Protein AF-A0A918NFR5-F1 (afdb_monomer)

Structure (mmCIF, N/CA/C/O backbone):
data_AF-A0A918NFR5-F1
#
_entry.id   AF-A0A918NFR5-F1
#
loop_
_atom_site.group_PDB
_atom_site.id
_atom_site.type_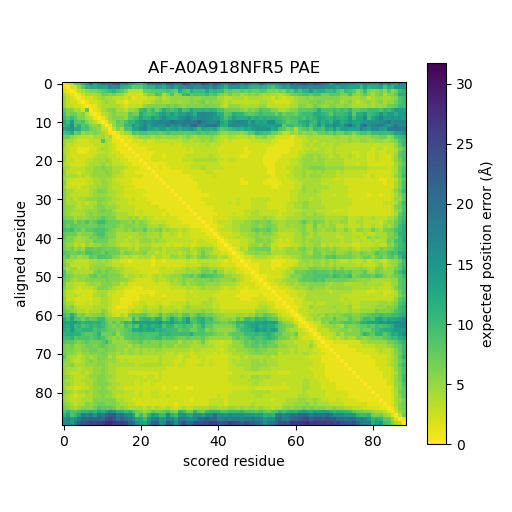symbol
_atom_site.label_atom_id
_atom_site.label_alt_id
_atom_site.label_comp_id
_atom_site.label_asym_id
_atom_site.label_entity_id
_atom_site.label_seq_id
_atom_site.pdbx_PDB_ins_code
_atom_site.Cartn_x
_atom_site.Cartn_y
_atom_site.Cartn_z
_atom_site.occupancy
_atom_site.B_iso_or_equiv
_atom_site.auth_seq_id
_atom_site.auth_comp_id
_atom_site.auth_asym_id
_atom_site.auth_atom_id
_atom_site.pdbx_PDB_model_num
ATOM 1 N N . MET A 1 1 ? -8.186 -4.261 -8.042 1.00 55.19 1 MET A N 1
ATOM 2 C CA . MET A 1 1 ? -8.667 -2.867 -7.913 1.00 55.19 1 MET A CA 1
ATOM 3 C C . MET A 1 1 ? -8.189 -2.067 -9.116 1.00 55.19 1 MET A C 1
ATOM 5 O O . MET A 1 1 ? -7.024 -2.217 -9.459 1.00 55.19 1 MET A O 1
ATOM 9 N N . PRO A 1 2 ? -9.031 -1.247 -9.767 1.00 68.62 2 PRO A N 1
ATOM 10 C CA . PRO A 1 2 ? -8.672 -0.558 -11.014 1.00 68.62 2 PRO A CA 1
ATOM 11 C C . PRO A 1 2 ? -7.659 0.585 -10.829 1.00 68.62 2 PRO A C 1
ATOM 13 O O . PRO A 1 2 ? -7.143 1.103 -11.817 1.00 68.62 2 PRO A O 1
ATOM 16 N N . TRP A 1 3 ? -7.372 0.981 -9.586 1.00 76.12 3 TRP A N 1
ATOM 17 C CA . TRP A 1 3 ? -6.506 2.111 -9.241 1.00 76.12 3 TRP A CA 1
ATOM 18 C C . TRP A 1 3 ? -5.073 1.722 -8.852 1.00 76.12 3 TRP A C 1
ATOM 20 O O . TRP A 1 3 ? -4.182 2.558 -8.947 1.00 76.12 3 TRP A O 1
ATOM 30 N N . ALA A 1 4 ? -4.828 0.473 -8.448 1.00 84.19 4 ALA A N 1
ATOM 31 C CA . ALA A 1 4 ? -3.477 0.000 -8.159 1.00 84.19 4 ALA A CA 1
ATOM 32 C C . ALA A 1 4 ? -2.732 -0.299 -9.468 1.00 84.19 4 ALA A C 1
ATOM 34 O O . ALA A 1 4 ? -3.334 -0.767 -10.445 1.00 84.19 4 ALA A O 1
ATOM 35 N N . ARG A 1 5 ? -1.428 -0.025 -9.503 1.00 86.50 5 ARG A N 1
ATOM 36 C CA . ARG A 1 5 ? -0.549 -0.393 -10.621 1.00 86.50 5 ARG A CA 1
ATOM 37 C C . ARG A 1 5 ? 0.648 -1.174 -10.101 1.00 86.50 5 ARG A C 1
ATOM 39 O O . ARG A 1 5 ? 1.169 -0.871 -9.032 1.00 86.50 5 ARG A O 1
ATOM 46 N N . VAL A 1 6 ? 1.067 -2.168 -10.874 1.00 87.19 6 VAL A N 1
ATOM 47 C CA . VAL A 1 6 ? 2.295 -2.927 -10.636 1.00 87.19 6 VAL A CA 1
ATOM 48 C C . VAL A 1 6 ? 3.257 -2.605 -11.771 1.00 87.19 6 VAL A C 1
ATOM 50 O O . VAL A 1 6 ? 2.839 -2.550 -12.928 1.00 87.19 6 VAL A O 1
ATOM 53 N N . HIS A 1 7 ? 4.516 -2.330 -11.440 1.00 82.62 7 HIS A N 1
ATOM 54 C CA . HIS A 1 7 ? 5.550 -2.031 -12.421 1.00 82.62 7 HIS A CA 1
ATOM 55 C C . HIS A 1 7 ? 6.803 -2.890 -12.180 1.00 82.62 7 HIS A C 1
ATOM 57 O O . HIS A 1 7 ? 7.368 -2.818 -11.087 1.00 82.62 7 HIS A O 1
ATOM 63 N N . PRO A 1 8 ? 7.272 -3.661 -13.179 1.00 81.88 8 PRO A N 1
ATOM 64 C CA . PRO A 1 8 ? 6.627 -3.916 -14.477 1.00 81.88 8 PRO A CA 1
ATOM 65 C C . PRO A 1 8 ? 5.314 -4.713 -14.331 1.00 81.88 8 PRO A C 1
ATOM 67 O O . PRO A 1 8 ? 5.119 -5.392 -13.330 1.00 81.88 8 PRO A O 1
ATOM 70 N N . GLU A 1 9 ? 4.411 -4.619 -15.317 1.00 69.50 9 GLU A N 1
ATOM 71 C CA . GLU A 1 9 ? 3.092 -5.291 -15.280 1.00 69.50 9 GLU A CA 1
ATOM 72 C C . GLU A 1 9 ? 3.218 -6.819 -15.185 1.00 69.50 9 GLU A C 1
ATOM 74 O O . GLU A 1 9 ? 2.437 -7.467 -14.490 1.00 69.50 9 GLU A O 1
ATOM 79 N N . GLU A 1 10 ? 4.256 -7.373 -15.811 1.00 71.88 10 GLU A N 1
ATOM 80 C CA . GLU A 1 10 ? 4.694 -8.750 -15.622 1.00 71.88 10 GLU A CA 1
ATOM 81 C C . GLU A 1 10 ? 6.049 -8.743 -14.890 1.00 71.88 10 GLU A C 1
ATOM 83 O O . GLU A 1 10 ? 7.066 -8.338 -15.470 1.00 71.88 10 GLU A O 1
ATOM 88 N N . PRO A 1 11 ? 6.091 -9.121 -13.597 1.00 69.06 11 PRO A N 1
ATOM 89 C CA . PRO A 1 11 ? 7.338 -9.237 -12.855 1.00 69.06 11 PRO A CA 1
ATOM 90 C C . PRO A 1 11 ? 8.200 -10.356 -13.448 1.00 69.06 11 PRO A C 1
ATOM 92 O O . PRO A 1 11 ? 7.950 -11.539 -13.240 1.00 69.06 11 PRO A O 1
ATOM 95 N N . HIS A 1 12 ? 9.248 -9.985 -14.180 1.00 65.38 12 HIS A N 1
ATOM 96 C CA . HIS A 1 12 ? 10.236 -10.938 -14.704 1.00 65.38 12 HIS A CA 1
ATOM 97 C C . HIS A 1 12 ? 11.271 -11.367 -13.645 1.00 65.38 12 HIS A C 1
ATOM 99 O O . HIS A 1 12 ? 12.147 -12.188 -13.915 1.00 65.38 12 HIS A O 1
ATOM 105 N N . THR A 1 13 ? 11.195 -10.794 -12.442 1.00 78.25 13 THR A N 1
ATOM 106 C CA . THR A 1 13 ? 12.070 -11.071 -11.298 1.00 78.25 13 THR A CA 1
ATOM 107 C C . THR A 1 13 ? 11.236 -11.214 -10.020 1.00 78.25 13 THR A C 1
ATOM 109 O O . THR A 1 13 ? 10.014 -11.084 -10.032 1.00 78.25 13 THR A O 1
ATOM 112 N N . HIS A 1 14 ? 11.902 -11.457 -8.889 1.00 79.44 14 HIS A N 1
ATOM 113 C CA . HIS A 1 14 ? 11.280 -11.465 -7.564 1.00 79.44 14 HIS A CA 1
ATOM 114 C C . HIS A 1 14 ? 11.073 -10.049 -6.987 1.00 79.44 14 HIS A C 1
ATOM 116 O O . HIS A 1 14 ? 10.771 -9.919 -5.804 1.00 79.44 14 HIS A O 1
ATOM 122 N N . GLN A 1 15 ? 11.265 -8.995 -7.787 1.00 84.75 15 GLN A N 1
ATOM 123 C CA . GLN A 1 15 ? 11.134 -7.599 -7.374 1.00 84.75 15 GLN A CA 1
ATOM 124 C C . GLN A 1 15 ? 10.182 -6.859 -8.312 1.00 84.75 15 GLN A C 1
ATOM 126 O O . GLN A 1 15 ? 10.299 -6.954 -9.534 1.00 84.75 15 GLN A O 1
ATOM 131 N N . PHE A 1 16 ? 9.239 -6.116 -7.746 1.00 88.00 16 PHE A N 1
ATOM 132 C CA . PHE A 1 16 ? 8.320 -5.264 -8.497 1.00 88.00 16 PHE A CA 1
ATOM 133 C C . PHE A 1 16 ? 7.877 -4.079 -7.646 1.00 88.00 16 PHE A C 1
ATOM 135 O O . PHE A 1 16 ? 7.894 -4.132 -6.421 1.00 88.00 16 PHE A O 1
ATOM 142 N N . GLN A 1 17 ? 7.438 -3.007 -8.291 1.00 90.62 17 GLN A N 1
ATOM 143 C CA . GLN A 1 17 ? 6.899 -1.837 -7.612 1.00 90.62 17 GLN A CA 1
ATOM 144 C C . GLN A 1 17 ? 5.380 -1.894 -7.574 1.00 90.62 17 GLN A C 1
ATOM 146 O O . GLN A 1 17 ? 4.735 -2.211 -8.574 1.00 90.62 17 GLN A O 1
ATOM 151 N N . VAL A 1 18 ? 4.807 -1.519 -6.436 1.00 91.44 18 VAL A N 1
ATOM 152 C CA . VAL A 1 18 ? 3.373 -1.291 -6.272 1.00 91.44 18 VAL A CA 1
ATOM 153 C C . VAL A 1 18 ? 3.146 0.202 -6.144 1.00 91.44 18 VAL A C 1
ATOM 155 O O . VAL A 1 18 ? 3.739 0.850 -5.290 1.00 91.44 18 VAL A O 1
ATOM 158 N N . TRP A 1 19 ? 2.270 0.733 -6.986 1.00 93.19 19 TRP A N 1
ATOM 159 C CA . TRP A 1 19 ? 1.914 2.142 -7.042 1.00 93.19 19 TRP A CA 1
ATOM 160 C C . TRP A 1 19 ? 0.465 2.305 -6.605 1.00 93.19 19 TRP A C 1
ATOM 162 O O . TRP A 1 19 ? -0.437 1.671 -7.171 1.00 93.19 19 TRP A O 1
ATOM 172 N N . LEU A 1 20 ? 0.243 3.168 -5.614 1.00 92.50 20 LEU A N 1
ATOM 173 C CA . LEU A 1 20 ? -1.079 3.469 -5.085 1.00 92.50 20 LEU A CA 1
ATOM 174 C C . LEU A 1 20 ? -1.308 4.982 -5.057 1.00 92.50 20 LEU A C 1
ATOM 176 O O . LEU A 1 20 ? -0.408 5.741 -4.692 1.00 92.50 20 LEU A O 1
ATOM 180 N N . PRO A 1 21 ? -2.514 5.442 -5.419 1.00 93.00 21 PRO A N 1
ATOM 181 C CA . PRO A 1 21 ? -2.835 6.854 -5.445 1.00 93.00 21 PRO A CA 1
ATOM 182 C C . PRO A 1 21 ? -3.222 7.302 -4.027 1.00 93.00 21 PRO A C 1
ATOM 184 O O . PRO A 1 21 ? -4.387 7.530 -3.723 1.00 93.00 21 PRO A O 1
ATOM 187 N N . TYR A 1 22 ? -2.247 7.347 -3.131 1.00 91.25 22 TYR A N 1
ATOM 188 C CA . TYR A 1 22 ? -2.366 7.886 -1.782 1.00 91.25 22 TYR A CA 1
ATOM 189 C C . TYR A 1 22 ? -1.030 8.522 -1.403 1.00 91.25 22 TYR A C 1
ATOM 191 O O . TYR A 1 22 ? -0.002 8.240 -2.026 1.00 91.25 22 TYR A O 1
ATOM 199 N N . ASP A 1 23 ? -1.042 9.362 -0.376 1.00 93.06 23 ASP A N 1
ATOM 200 C CA . ASP A 1 23 ? 0.189 9.916 0.173 1.00 93.06 23 ASP A CA 1
ATOM 201 C C . ASP A 1 23 ? 1.021 8.824 0.858 1.00 93.06 23 ASP A C 1
ATOM 203 O O . ASP A 1 23 ? 0.492 7.907 1.489 1.00 93.06 23 ASP A O 1
ATOM 207 N N . ALA A 1 24 ? 2.346 8.925 0.736 1.00 93.06 24 ALA A N 1
ATOM 208 C CA . ALA A 1 24 ? 3.272 7.919 1.255 1.00 93.06 24 ALA A CA 1
ATOM 209 C C . ALA A 1 24 ? 3.167 7.737 2.781 1.00 93.06 24 ALA A C 1
ATOM 211 O O . ALA A 1 24 ? 3.291 6.618 3.279 1.00 93.06 24 ALA A O 1
ATOM 212 N N . GLU A 1 25 ? 2.909 8.822 3.515 1.00 92.25 25 GLU A N 1
ATOM 213 C CA . GLU A 1 25 ? 2.719 8.800 4.971 1.00 92.25 25 GLU A CA 1
ATOM 214 C C . GLU A 1 25 ? 1.467 8.000 5.348 1.00 92.25 25 GLU A C 1
ATOM 216 O O . GLU A 1 25 ? 1.567 7.025 6.086 1.00 92.25 25 GLU A O 1
ATOM 221 N N . LEU A 1 26 ? 0.327 8.292 4.711 1.00 94.00 26 LEU A N 1
ATOM 222 C CA . LEU A 1 26 ? -0.919 7.545 4.909 1.00 94.00 26 LEU A CA 1
ATOM 22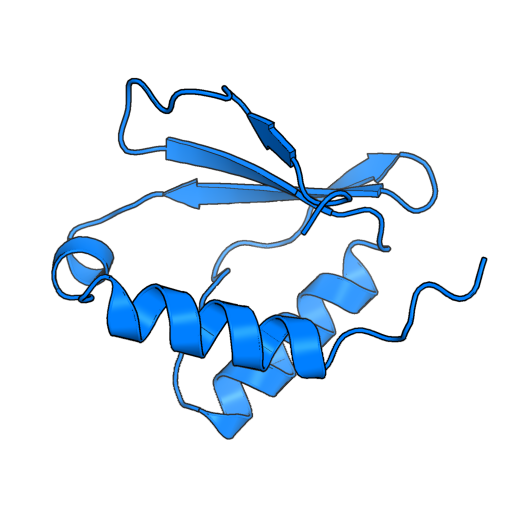3 C C . LEU A 1 26 ? -0.742 6.041 4.650 1.00 94.00 26 LEU A C 1
ATOM 225 O O . LEU A 1 26 ? -1.244 5.212 5.410 1.00 94.00 26 LEU A O 1
ATOM 229 N N . LEU A 1 27 ? -0.035 5.669 3.580 1.00 93.12 27 LEU A N 1
ATOM 230 C CA . LEU A 1 27 ? 0.216 4.262 3.255 1.00 93.12 27 LEU A CA 1
ATOM 231 C C . LEU A 1 27 ? 1.154 3.580 4.260 1.00 93.12 27 LEU A C 1
ATOM 233 O O . LEU A 1 27 ? 0.982 2.394 4.548 1.00 93.12 27 LEU A O 1
ATOM 237 N N . THR A 1 28 ? 2.121 4.321 4.804 1.00 92.81 28 THR A N 1
ATOM 238 C CA . THR A 1 28 ? 3.041 3.832 5.842 1.00 92.81 28 THR A CA 1
ATOM 239 C C . THR A 1 28 ? 2.300 3.596 7.158 1.00 92.81 28 THR A C 1
ATOM 241 O O . THR A 1 28 ? 2.426 2.522 7.753 1.00 92.81 28 THR A O 1
ATOM 244 N N . ASP A 1 29 ? 1.453 4.540 7.565 1.00 92.69 29 ASP A N 1
ATOM 245 C CA . ASP A 1 29 ? 0.618 4.417 8.763 1.00 92.69 29 ASP A CA 1
ATOM 246 C C . ASP A 1 29 ? -0.376 3.262 8.627 1.00 92.69 29 ASP A C 1
ATOM 248 O O . ASP A 1 29 ? -0.501 2.427 9.522 1.00 92.69 29 ASP A O 1
ATOM 252 N N . THR A 1 30 ? -1.019 3.140 7.462 1.00 93.25 30 THR A N 1
ATOM 253 C CA . THR A 1 30 ? -1.946 2.037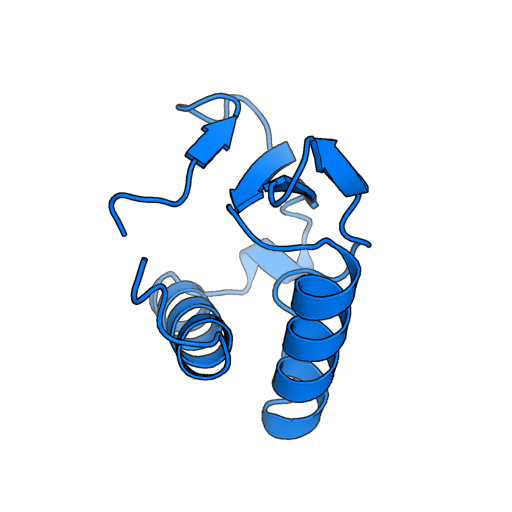 7.165 1.00 93.25 30 THR A CA 1
ATOM 254 C C . THR A 1 30 ? -1.246 0.679 7.234 1.00 93.25 30 THR A C 1
ATOM 256 O O . THR A 1 30 ? -1.783 -0.276 7.797 1.00 93.25 30 THR A O 1
ATOM 259 N N . GLY A 1 31 ? -0.028 0.582 6.690 1.00 89.50 31 GLY A N 1
ATOM 260 C CA . GLY A 1 31 ? 0.783 -0.635 6.754 1.00 89.50 31 GLY A CA 1
ATOM 261 C C . GLY A 1 31 ? 1.155 -1.012 8.186 1.00 89.50 31 GLY A C 1
ATOM 262 O O . GLY A 1 31 ? 1.087 -2.187 8.547 1.00 89.50 31 GLY A O 1
ATOM 263 N N . THR A 1 32 ? 1.477 -0.012 9.008 1.00 92.00 32 THR A N 1
ATOM 264 C CA . THR A 1 32 ? 1.793 -0.191 10.430 1.00 92.00 32 THR A CA 1
ATOM 265 C C . THR A 1 32 ? 0.574 -0.691 11.201 1.00 92.00 32 THR A C 1
ATOM 267 O O . THR A 1 32 ? 0.649 -1.742 11.833 1.00 92.00 32 THR A O 1
ATOM 270 N N . LEU A 1 33 ? -0.578 -0.030 11.056 1.00 91.75 33 LEU A N 1
ATOM 271 C CA . LEU A 1 33 ? -1.836 -0.444 11.690 1.00 91.75 33 LEU A CA 1
ATOM 272 C C . LEU A 1 33 ? -2.251 -1.865 11.283 1.00 91.75 33 LEU A C 1
ATOM 274 O O . LEU A 1 33 ? -2.668 -2.666 12.122 1.00 91.75 33 LEU A O 1
ATOM 278 N N . HIS A 1 34 ? -2.110 -2.207 9.999 1.00 91.25 34 HIS A N 1
ATOM 279 C CA . HIS A 1 34 ? -2.387 -3.556 9.511 1.00 91.25 34 HIS A CA 1
ATOM 280 C C . HIS A 1 34 ? -1.466 -4.595 10.161 1.00 91.25 34 HIS A C 1
ATOM 282 O O . HIS A 1 34 ? -1.933 -5.648 10.606 1.00 91.25 34 HIS A O 1
ATOM 288 N N . ALA A 1 35 ? -0.164 -4.306 10.232 1.00 90.19 35 ALA A N 1
ATOM 289 C CA . ALA A 1 35 ? 0.821 -5.200 10.828 1.00 90.19 35 ALA A CA 1
ATOM 290 C C . ALA A 1 35 ? 0.599 -5.382 12.335 1.00 90.19 35 ALA A C 1
ATOM 292 O O . ALA A 1 35 ? 0.701 -6.504 12.825 1.00 90.19 35 ALA A O 1
ATOM 293 N N . GLU A 1 36 ? 0.230 -4.327 13.061 1.00 91.56 36 GLU A N 1
ATOM 294 C CA . GLU A 1 36 ? -0.109 -4.401 14.487 1.00 91.56 36 GLU A CA 1
ATOM 295 C C . GLU A 1 36 ? -1.362 -5.249 14.739 1.00 91.56 36 GLU A C 1
ATOM 297 O O . GLU A 1 36 ? -1.382 -6.071 15.655 1.00 91.56 36 GLU A O 1
ATOM 302 N N . GLY A 1 37 ? -2.398 -5.094 13.908 1.00 87.75 37 GLY A N 1
ATOM 303 C CA . GLY A 1 37 ? -3.658 -5.824 14.066 1.00 87.75 37 GLY A CA 1
ATOM 304 C C . GLY A 1 37 ? -3.593 -7.303 13.671 1.00 87.75 37 GLY A C 1
ATOM 305 O O . GLY A 1 37 ? -4.366 -8.109 14.186 1.00 87.75 37 GLY A O 1
ATOM 306 N N . THR A 1 38 ? -2.690 -7.674 12.759 1.00 87.06 38 THR A N 1
ATOM 307 C CA . THR A 1 38 ? -2.661 -9.017 12.143 1.00 87.06 38 THR A CA 1
ATOM 308 C C . THR A 1 38 ? -1.354 -9.779 12.359 1.00 87.06 38 THR A C 1
ATOM 310 O O . THR A 1 38 ? -1.266 -10.957 12.014 1.00 87.06 38 THR A O 1
ATOM 313 N N . GLY A 1 39 ? -0.312 -9.117 12.865 1.00 86.69 39 GLY A N 1
ATOM 314 C CA . GLY A 1 39 ? 1.057 -9.638 12.884 1.00 86.69 39 GLY A CA 1
ATOM 315 C C . GLY A 1 39 ? 1.694 -9.764 11.493 1.00 86.69 39 GLY A C 1
ATOM 316 O O . GLY A 1 39 ? 2.787 -10.313 11.375 1.00 86.69 39 GLY A O 1
ATOM 317 N N . THR A 1 40 ? 1.028 -9.284 10.436 1.00 85.00 40 THR A N 1
ATOM 318 C CA . THR A 1 40 ? 1.432 -9.482 9.039 1.00 85.00 40 THR A CA 1
ATOM 319 C C . THR A 1 40 ? 1.785 -8.155 8.371 1.00 85.00 40 THR A C 1
ATOM 321 O O . THR A 1 40 ? 0.925 -7.302 8.142 1.00 85.00 40 THR A O 1
ATOM 324 N N . SER A 1 41 ? 3.057 -7.995 7.995 1.00 85.44 41 SER A N 1
ATOM 325 C CA . SER A 1 41 ? 3.543 -6.822 7.260 1.00 85.44 41 SER A CA 1
ATOM 326 C C . SER A 1 41 ? 3.621 -7.112 5.760 1.00 85.44 41 SER A C 1
ATOM 328 O O . SER A 1 41 ? 4.539 -7.781 5.290 1.00 85.44 41 SER A O 1
ATOM 330 N N . LEU A 1 42 ? 2.623 -6.630 5.012 1.00 84.19 42 LEU A N 1
ATOM 331 C CA . LEU A 1 42 ? 2.520 -6.829 3.560 1.00 84.19 42 LEU A CA 1
ATOM 332 C C . LEU A 1 42 ? 3.521 -5.963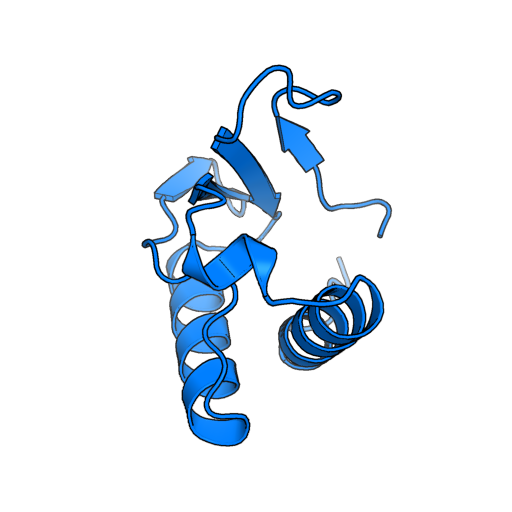 2.775 1.00 84.19 42 LEU A C 1
ATOM 334 O O . LEU A 1 42 ? 4.080 -6.412 1.778 1.00 84.19 42 LEU A O 1
ATOM 338 N N . PHE A 1 43 ? 3.755 -4.736 3.239 1.00 86.00 43 PHE A N 1
ATOM 339 C CA . PHE A 1 43 ? 4.701 -3.786 2.655 1.00 86.00 43 PHE A CA 1
ATOM 340 C C . PHE A 1 43 ? 5.719 -3.384 3.728 1.00 86.00 43 PHE A C 1
ATOM 342 O O . PHE A 1 43 ? 5.564 -2.344 4.362 1.00 86.00 43 PHE A O 1
ATOM 349 N N . PRO A 1 44 ? 6.742 -4.219 3.988 1.00 79.94 44 PRO A N 1
ATOM 350 C CA . PRO A 1 44 ? 7.715 -3.955 5.048 1.00 79.94 44 PRO A CA 1
ATOM 351 C C . PRO A 1 44 ? 8.688 -2.822 4.700 1.00 79.94 44 PRO A C 1
ATOM 353 O O . PRO A 1 44 ? 9.441 -2.376 5.562 1.00 79.94 44 PRO A O 1
ATOM 356 N N . GLN A 1 45 ? 8.736 -2.407 3.433 1.00 8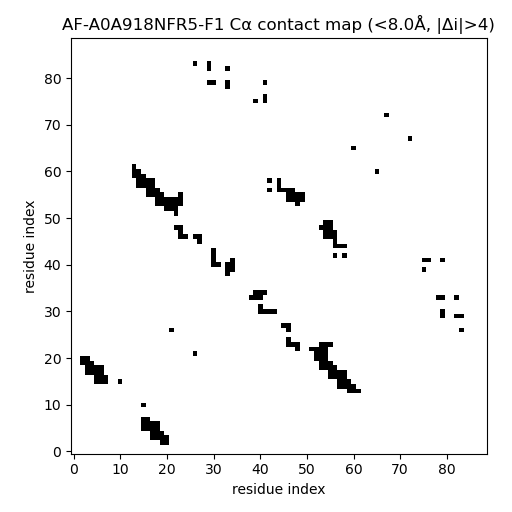2.69 45 GLN A N 1
ATOM 357 C CA . GLN A 1 45 ? 9.552 -1.289 2.970 1.00 82.69 45 GLN A CA 1
ATOM 358 C C . GLN A 1 45 ? 8.752 0.012 3.047 1.00 82.69 45 GLN A C 1
ATOM 360 O O . GLN A 1 45 ? 7.522 0.001 2.988 1.00 82.69 45 GLN A O 1
ATOM 365 N N . SER A 1 46 ? 9.448 1.143 3.157 1.00 85.94 46 SER A N 1
ATOM 366 C CA . SER A 1 46 ? 8.794 2.449 3.155 1.00 85.94 46 SER A CA 1
ATOM 367 C C . SER A 1 46 ? 8.103 2.737 1.819 1.00 85.94 46 SER A C 1
ATOM 369 O O . SER A 1 46 ? 8.491 2.240 0.756 1.00 85.94 46 SER A O 1
ATOM 371 N N . TRP A 1 47 ? 7.066 3.569 1.879 1.00 93.25 47 TRP A N 1
ATOM 372 C CA . TRP A 1 47 ? 6.468 4.171 0.695 1.00 93.25 47 TRP A CA 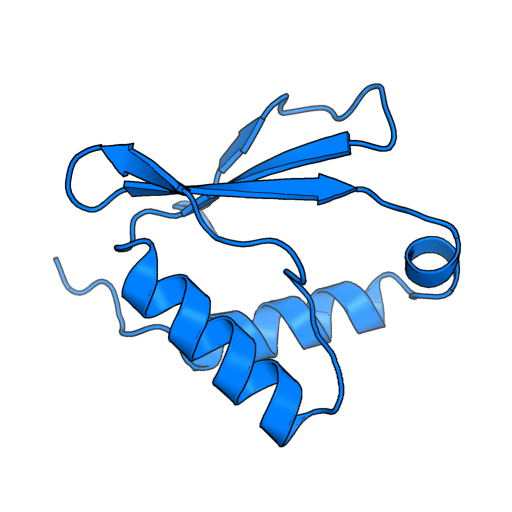1
ATOM 373 C C . TRP A 1 47 ? 7.248 5.430 0.312 1.00 93.25 47 TRP A C 1
ATOM 375 O O . TRP A 1 47 ? 7.573 6.261 1.159 1.00 93.25 47 TRP A O 1
ATOM 385 N N . ALA A 1 48 ? 7.542 5.581 -0.974 1.00 94.00 48 ALA A N 1
ATOM 386 C CA . ALA A 1 48 ? 8.167 6.760 -1.552 1.00 94.00 48 ALA A CA 1
ATOM 387 C C . ALA A 1 48 ? 7.133 7.584 -2.328 1.00 94.00 48 ALA A C 1
ATOM 389 O O . ALA A 1 48 ? 6.244 7.034 -2.980 1.00 94.00 48 ALA A O 1
ATOM 390 N N . ALA A 1 49 ? 7.259 8.911 -2.288 1.00 94.00 49 ALA A N 1
ATOM 391 C CA . ALA A 1 49 ? 6.415 9.795 -3.085 1.00 94.00 49 ALA A CA 1
ATOM 392 C C . ALA A 1 49 ? 6.743 9.644 -4.583 1.00 94.00 49 ALA A C 1
ATOM 394 O O . ALA A 1 49 ? 7.885 9.831 -5.001 1.00 94.00 49 ALA A O 1
ATOM 395 N N . GLY A 1 50 ? 5.728 9.324 -5.387 1.00 88.06 50 GLY A N 1
ATOM 396 C CA . GLY A 1 50 ? 5.794 9.241 -6.851 1.00 88.06 50 GLY A CA 1
ATOM 397 C C . GLY A 1 50 ? 5.203 10.464 -7.564 1.00 88.06 50 GLY A C 1
ATOM 398 O O . GLY A 1 50 ? 5.313 10.580 -8.782 1.00 88.06 50 GLY A O 1
ATOM 399 N N . GLY A 1 51 ? 4.565 11.368 -6.817 1.00 89.62 51 GLY A N 1
ATOM 400 C CA . GLY A 1 51 ? 3.914 12.587 -7.297 1.00 89.62 51 GLY A CA 1
ATOM 401 C C . GLY A 1 51 ? 2.811 13.038 -6.329 1.00 89.62 51 GLY A C 1
ATOM 402 O O . GLY A 1 51 ? 2.592 12.383 -5.311 1.00 89.62 51 GLY A O 1
ATOM 403 N N . PRO A 1 52 ? 2.100 14.145 -6.611 1.00 88.88 52 PRO A N 1
ATOM 404 C CA . PRO A 1 52 ? 0.990 14.594 -5.770 1.00 88.88 52 PRO A CA 1
ATOM 405 C C . PRO A 1 52 ? -0.093 13.511 -5.628 1.00 88.88 52 PRO A C 1
ATOM 407 O O . PRO A 1 52 ? -0.673 13.090 -6.630 1.00 88.88 52 PRO A O 1
ATOM 410 N N . GLY A 1 53 ? -0.354 13.055 -4.397 1.00 89.44 53 GLY A N 1
ATOM 411 C CA . GLY A 1 53 ? -1.343 12.010 -4.108 1.00 89.44 53 GLY A CA 1
ATOM 412 C C . GLY A 1 53 ? -1.013 10.639 -4.708 1.00 89.44 53 GLY A C 1
ATOM 413 O O . GLY A 1 53 ? -1.926 9.844 -4.939 1.00 89.44 53 GLY A O 1
ATOM 414 N N . LEU A 1 54 ? 0.260 10.379 -5.019 1.00 93.06 54 LEU A N 1
ATOM 415 C CA . LEU A 1 54 ? 0.740 9.125 -5.591 1.00 93.06 54 LEU A CA 1
ATOM 416 C C . LEU A 1 54 ? 2.016 8.688 -4.877 1.00 93.06 54 LEU A C 1
ATOM 418 O O . LEU A 1 54 ? 2.990 9.439 -4.796 1.00 93.06 54 LEU A O 1
ATOM 422 N N . ALA A 1 55 ? 2.043 7.438 -4.442 1.00 95.06 55 ALA A N 1
ATOM 423 C CA . ALA A 1 55 ? 3.201 6.835 -3.812 1.00 95.06 55 ALA A CA 1
ATOM 424 C C . ALA A 1 55 ? 3.432 5.422 -4.341 1.00 95.06 55 ALA A C 1
ATOM 426 O O . ALA A 1 55 ? 2.534 4.777 -4.893 1.00 95.06 55 ALA A O 1
ATOM 427 N N . PHE A 1 56 ? 4.658 4.946 -4.178 1.00 94.44 56 PHE A N 1
ATOM 428 C CA . PHE A 1 56 ? 5.043 3.601 -4.566 1.00 94.44 56 PHE A CA 1
ATOM 429 C C . PHE A 1 56 ? 5.940 2.954 -3.520 1.00 94.44 56 PHE A C 1
ATOM 431 O O . PHE A 1 56 ? 6.611 3.634 -2.749 1.00 94.44 56 PHE A O 1
ATOM 438 N N . THR A 1 57 ? 5.958 1.629 -3.503 1.00 94.12 57 THR A N 1
ATOM 439 C CA . THR A 1 57 ? 6.899 0.839 -2.709 1.00 94.12 57 THR A CA 1
ATOM 440 C C . THR A 1 57 ? 7.446 -0.297 -3.560 1.00 94.12 57 THR A C 1
ATOM 442 O O . THR A 1 57 ? 6.763 -0.791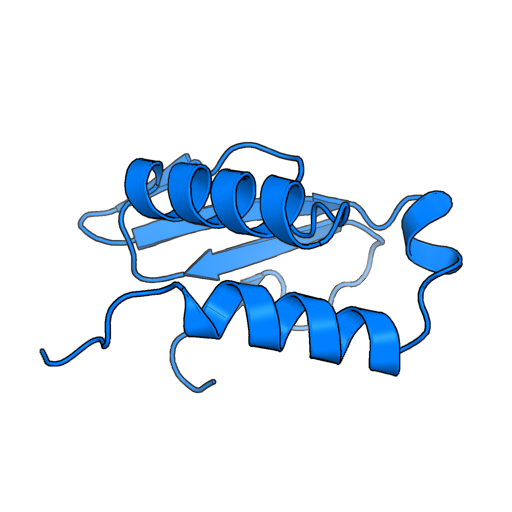 -4.463 1.00 94.12 57 THR A O 1
ATOM 445 N N . GLU A 1 58 ? 8.685 -0.696 -3.299 1.00 91.00 58 GLU A N 1
ATOM 446 C CA . GLU A 1 58 ? 9.290 -1.860 -3.933 1.00 91.00 58 GLU A CA 1
ATOM 447 C C . GLU A 1 58 ? 9.032 -3.102 -3.082 1.00 91.00 58 GLU A C 1
ATOM 449 O O . GLU A 1 58 ? 9.346 -3.162 -1.893 1.00 91.00 58 GLU A O 1
ATOM 454 N N . VAL A 1 59 ? 8.447 -4.110 -3.712 1.00 88.25 59 VAL A N 1
ATOM 455 C CA . VAL A 1 59 ? 8.156 -5.402 -3.113 1.00 88.25 59 VAL A CA 1
ATOM 456 C C . VAL A 1 59 ? 9.198 -6.389 -3.597 1.00 88.25 59 VAL A C 1
ATOM 458 O O . VAL A 1 59 ? 9.321 -6.645 -4.792 1.00 88.25 59 VAL A O 1
ATOM 461 N N . THR A 1 60 ? 9.923 -6.969 -2.646 1.00 84.19 60 THR A N 1
ATOM 462 C CA . THR A 1 60 ? 10.853 -8.072 -2.888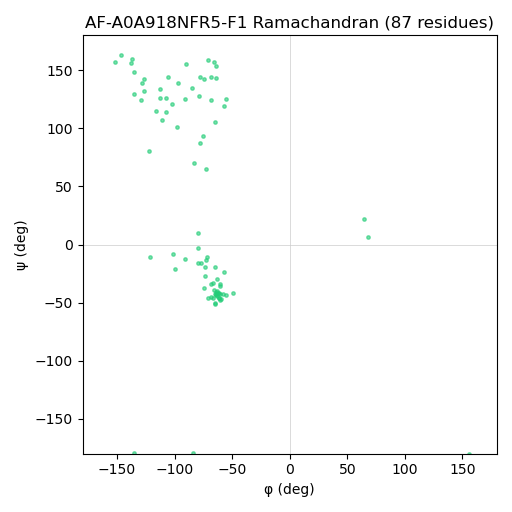 1.00 84.19 60 THR A CA 1
ATOM 463 C C . THR A 1 60 ? 10.257 -9.355 -2.321 1.00 84.19 60 THR A C 1
ATOM 465 O O . THR A 1 60 ? 10.112 -9.501 -1.107 1.00 84.19 60 THR A O 1
ATOM 468 N N . VAL A 1 61 ? 9.934 -10.310 -3.189 1.00 80.56 61 VAL A N 1
ATOM 469 C CA . VAL A 1 61 ? 9.505 -11.658 -2.802 1.00 80.56 61 VAL A CA 1
ATOM 470 C C . VAL A 1 61 ? 10.742 -12.463 -2.404 1.00 80.56 61 VAL A C 1
ATOM 472 O O . VAL A 1 61 ? 11.382 -13.120 -3.222 1.00 80.56 61 VAL A O 1
ATOM 475 N N . GLY A 1 62 ? 11.118 -12.353 -1.131 1.00 77.00 62 GLY A N 1
ATOM 476 C CA . GLY A 1 62 ? 12.166 -13.168 -0.515 1.00 77.00 62 GLY A CA 1
ATOM 477 C C . GLY A 1 62 ? 11.648 -14.523 -0.025 1.00 77.00 62 GLY A C 1
ATOM 478 O O . GLY A 1 62 ? 10.459 -14.818 -0.123 1.00 77.00 62 GLY A O 1
ATOM 479 N N . ALA A 1 63 ? 12.533 -15.329 0.572 1.00 73.56 63 ALA A N 1
ATOM 480 C CA . ALA A 1 63 ? 12.188 -16.652 1.106 1.00 73.56 63 ALA A CA 1
ATOM 481 C C . ALA A 1 63 ? 10.937 -16.673 2.022 1.00 73.56 63 ALA A C 1
ATOM 483 O O . ALA A 1 63 ? 10.097 -17.542 1.806 1.00 73.56 63 ALA A O 1
ATOM 484 N N . PRO A 1 64 ? 10.719 -15.705 2.942 1.00 70.69 64 PRO A N 1
ATOM 485 C CA . PRO A 1 64 ? 9.499 -15.671 3.759 1.00 70.69 64 PRO A CA 1
ATOM 486 C C . PRO A 1 64 ? 8.209 -15.473 2.947 1.00 70.69 64 PRO A C 1
ATOM 488 O O . PRO A 1 64 ? 7.151 -15.963 3.324 1.00 70.69 64 PRO A O 1
ATOM 491 N N . GLY A 1 65 ? 8.286 -14.774 1.810 1.00 66.94 65 GLY A N 1
ATOM 492 C CA . GLY A 1 65 ? 7.143 -14.576 0.916 1.00 66.94 65 GLY A CA 1
ATOM 493 C C . GLY A 1 65 ? 6.771 -15.830 0.120 1.00 66.94 65 GLY A C 1
ATOM 494 O O . GLY A 1 65 ? 5.642 -15.934 -0.348 1.00 66.94 65 GLY A O 1
ATOM 495 N N . LEU A 1 66 ? 7.686 -16.799 -0.011 1.00 78.38 66 LEU A N 1
ATOM 496 C CA . LEU A 1 66 ? 7.420 -18.080 -0.681 1.00 78.38 66 LEU A CA 1
ATOM 497 C C . LEU A 1 66 ? 6.612 -19.051 0.191 1.00 78.38 66 LEU A C 1
ATOM 499 O O . LEU A 1 66 ? 6.064 -20.022 -0.326 1.00 78.38 66 LEU A O 1
ATOM 503 N N . GLU A 1 67 ? 6.528 -18.794 1.497 1.00 82.50 67 GLU A N 1
ATOM 504 C CA . GLU A 1 67 ? 5.712 -19.570 2.436 1.00 82.50 67 GLU A CA 1
ATOM 505 C C . GLU A 1 67 ? 4.230 -19.167 2.385 1.00 82.50 67 GLU A C 1
ATOM 507 O O . GLU A 1 67 ? 3.368 -19.909 2.855 1.00 82.50 67 GLU A O 1
ATOM 512 N N . TRP A 1 68 ? 3.917 -18.007 1.798 1.00 83.12 68 TRP A N 1
ATOM 513 C CA . TRP A 1 68 ? 2.553 -17.500 1.720 1.00 83.12 68 TRP A CA 1
ATOM 514 C C . TRP A 1 68 ? 1.785 -18.196 0.609 1.00 83.12 68 TRP A C 1
ATOM 516 O O . TRP A 1 68 ? 2.167 -18.199 -0.564 1.00 83.12 68 TRP A O 1
ATOM 526 N N . THR A 1 69 ? 0.622 -18.729 0.960 1.00 86.44 69 THR A N 1
ATOM 527 C CA . THR A 1 69 ? -0.325 -19.185 -0.046 1.00 86.44 69 THR A CA 1
ATOM 528 C C . THR A 1 69 ? -0.932 -17.985 -0.767 1.00 86.44 69 THR A C 1
ATOM 530 O O . THR A 1 69 ? -1.032 -16.876 -0.238 1.00 86.44 69 THR A O 1
ATOM 533 N N . ALA A 1 70 ? -1.460 -18.212 -1.971 1.00 82.06 70 ALA A N 1
ATOM 534 C CA . ALA A 1 70 ? -2.202 -17.175 -2.686 1.00 82.06 70 ALA A CA 1
ATOM 535 C C . ALA A 1 70 ? -3.401 -16.633 -1.877 1.00 82.06 70 ALA A C 1
ATOM 537 O O . ALA A 1 70 ? -3.862 -15.521 -2.125 1.00 82.06 70 ALA A O 1
ATOM 538 N N . ARG A 1 71 ? -3.933 -17.418 -0.928 1.00 84.31 71 ARG A N 1
ATOM 539 C CA . ARG A 1 71 ? -4.984 -16.976 -0.007 1.00 84.31 71 ARG A CA 1
ATOM 540 C C . ARG A 1 71 ? -4.433 -15.984 1.014 1.00 84.31 71 ARG A C 1
ATOM 542 O O . ARG A 1 71 ? -5.050 -14.940 1.180 1.00 84.31 71 ARG A O 1
ATOM 549 N N . ASP A 1 72 ? -3.280 -16.270 1.608 1.00 86.19 72 ASP A N 1
ATOM 550 C CA . 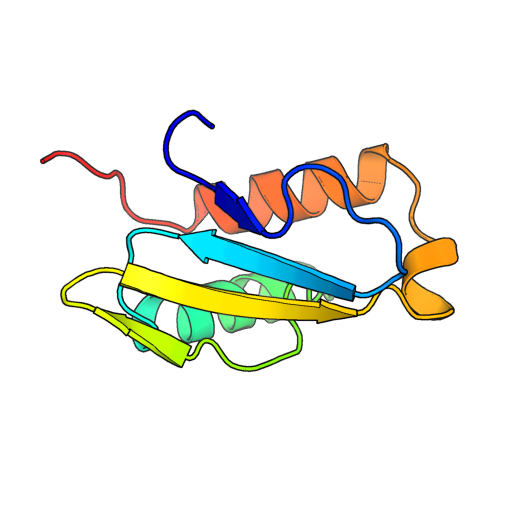ASP A 1 72 ? -2.656 -15.399 2.613 1.00 86.19 72 ASP A CA 1
ATOM 551 C C . ASP A 1 72 ? -2.335 -14.023 2.012 1.00 86.19 72 ASP A C 1
ATOM 553 O O . ASP A 1 72 ? -2.661 -12.994 2.598 1.00 86.19 72 ASP A O 1
ATOM 557 N N . VAL A 1 73 ? -1.832 -13.995 0.769 1.00 84.94 73 VAL A N 1
ATOM 558 C CA . VAL A 1 73 ? -1.623 -12.741 0.024 1.00 84.94 73 VAL A CA 1
ATOM 559 C C . VAL A 1 73 ? -2.939 -11.977 -0.159 1.00 84.94 73 VAL A C 1
ATOM 561 O O . VAL A 1 73 ? -2.994 -10.773 0.077 1.00 84.94 73 VAL A O 1
ATOM 564 N N . ARG A 1 74 ? -4.018 -12.654 -0.577 1.00 85.69 74 ARG A N 1
ATOM 565 C CA . ARG A 1 74 ? -5.323 -12.004 -0.793 1.00 85.69 74 ARG A CA 1
ATOM 566 C C . ARG A 1 74 ? -5.919 -11.451 0.497 1.00 85.69 74 ARG A C 1
ATOM 568 O O . ARG A 1 74 ? -6.486 -10.364 0.464 1.00 85.69 74 ARG A O 1
ATOM 575 N N . GLU A 1 75 ? -5.803 -12.182 1.599 1.00 90.06 75 GLU A N 1
ATOM 576 C CA . GLU A 1 75 ? -6.296 -11.755 2.911 1.00 90.06 75 GLU A CA 1
ATOM 577 C C . GLU A 1 75 ? -5.517 -10.544 3.426 1.00 90.06 75 GLU A C 1
ATOM 579 O O . GLU A 1 75 ? -6.136 -9.552 3.805 1.00 90.06 75 GLU A O 1
ATOM 584 N N . ALA A 1 76 ? -4.184 -10.566 3.334 1.00 88.38 76 ALA A N 1
ATOM 585 C CA . ALA A 1 76 ? -3.348 -9.430 3.713 1.00 88.38 76 ALA A CA 1
ATOM 586 C C . ALA A 1 76 ? -3.634 -8.184 2.855 1.00 88.38 76 ALA A C 1
ATOM 588 O O . ALA A 1 76 ? -3.741 -7.077 3.378 1.00 88.38 76 ALA A O 1
ATOM 589 N N . VAL A 1 77 ? -3.817 -8.347 1.537 1.00 88.88 77 VAL A N 1
ATOM 590 C CA . VAL A 1 77 ? -4.200 -7.235 0.647 1.00 88.88 77 VAL A CA 1
ATOM 591 C C . VAL A 1 77 ? -5.582 -6.691 1.011 1.00 88.88 77 VAL A C 1
ATOM 593 O O . VAL A 1 77 ? -5.766 -5.477 1.048 1.00 88.88 77 VAL A O 1
ATOM 596 N N . ALA A 1 78 ? -6.558 -7.562 1.277 1.00 88.81 78 ALA A N 1
ATOM 597 C CA . ALA A 1 78 ? -7.905 -7.140 1.648 1.00 88.81 78 ALA A CA 1
ATOM 598 C C . ALA A 1 78 ? -7.920 -6.386 2.986 1.00 88.81 78 ALA A C 1
ATOM 600 O O . ALA A 1 78 ? -8.563 -5.342 3.078 1.00 88.81 78 ALA A O 1
ATOM 601 N N . GLY A 1 79 ? -7.179 -6.876 3.984 1.00 89.50 79 GLY A N 1
ATOM 602 C CA . GLY A 1 79 ? -7.025 -6.220 5.282 1.00 89.50 79 GLY A CA 1
ATOM 603 C C . GLY A 1 79 ? -6.382 -4.842 5.158 1.00 89.50 79 GLY A C 1
ATOM 604 O O . GLY A 1 79 ? -6.907 -3.873 5.699 1.00 89.50 79 GLY A O 1
ATOM 605 N N . PHE A 1 80 ? -5.303 -4.727 4.380 1.00 89.62 80 PHE A N 1
ATOM 606 C CA . PHE A 1 80 ? -4.658 -3.442 4.111 1.00 89.62 80 PHE A CA 1
ATOM 607 C C . PHE A 1 80 ? -5.610 -2.457 3.419 1.00 89.62 80 PHE A C 1
ATOM 609 O O . PHE A 1 80 ? -5.737 -1.313 3.842 1.00 89.62 80 PHE A O 1
ATOM 616 N N . VAL A 1 81 ? -6.319 -2.895 2.372 1.00 89.94 81 VAL A N 1
ATOM 617 C CA . VAL A 1 81 ? -7.235 -2.025 1.615 1.00 89.94 81 VAL A CA 1
ATOM 618 C C . VAL A 1 81 ? -8.438 -1.583 2.448 1.00 89.94 81 VAL A C 1
ATOM 620 O O . VAL A 1 81 ? -8.895 -0.461 2.271 1.00 89.94 81 VAL A O 1
ATOM 623 N N . ALA A 1 82 ? -8.931 -2.416 3.364 1.00 90.56 82 ALA A N 1
ATOM 624 C CA . ALA A 1 82 ? -10.047 -2.063 4.244 1.00 90.56 82 ALA A CA 1
ATOM 625 C C . ALA A 1 82 ? -9.725 -0.916 5.219 1.00 90.56 82 ALA A C 1
ATOM 627 O O . ALA A 1 82 ? -10.642 -0.294 5.749 1.00 90.56 82 ALA A O 1
ATOM 628 N N . LEU A 1 83 ? -8.440 -0.647 5.462 1.00 90.25 83 LEU A N 1
ATOM 629 C CA . LEU A 1 83 ? -7.975 0.459 6.297 1.00 90.25 83 LEU A CA 1
ATOM 630 C C . LEU A 1 83 ? -7.729 1.746 5.499 1.00 90.25 83 LEU A C 1
ATOM 632 O O . LEU A 1 83 ? -7.563 2.809 6.096 1.00 90.25 83 LEU A O 1
ATOM 636 N N . LEU A 1 84 ? -7.702 1.670 4.165 1.00 89.88 84 LEU A N 1
ATOM 637 C CA . LEU A 1 84 ? -7.557 2.854 3.329 1.00 89.88 84 LEU A CA 1
ATOM 638 C C . LEU A 1 84 ? -8.870 3.643 3.308 1.00 89.88 84 LEU A C 1
ATOM 640 O O . LEU A 1 84 ? -9.947 3.046 3.242 1.00 89.88 84 LEU A O 1
ATOM 644 N N . PRO A 1 85 ? -8.805 4.984 3.314 1.00 87.56 85 PRO A N 1
ATOM 645 C CA . PRO A 1 85 ? -9.998 5.793 3.142 1.00 87.56 85 PRO A CA 1
ATOM 646 C C . PRO A 1 85 ? -10.592 5.564 1.750 1.00 87.56 85 PRO A C 1
ATOM 648 O O . PRO A 1 85 ? -9.861 5.447 0.761 1.00 87.56 85 PRO A O 1
ATOM 651 N N . ASP A 1 86 ? -11.923 5.559 1.662 1.00 79.38 86 ASP A N 1
ATOM 652 C CA . ASP A 1 86 ? -12.609 5.545 0.374 1.00 79.38 86 ASP A CA 1
ATOM 653 C C . ASP A 1 86 ? -12.126 6.728 -0.472 1.00 79.38 86 ASP A C 1
ATOM 655 O O . ASP A 1 86 ? -12.224 7.893 -0.073 1.00 79.38 86 ASP A O 1
ATOM 659 N N . ARG A 1 87 ? -11.639 6.440 -1.685 1.00 66.44 87 ARG A N 1
ATOM 660 C CA . ARG A 1 87 ? -11.398 7.461 -2.714 1.00 66.44 87 ARG A CA 1
ATOM 661 C C . ARG A 1 87 ? -12.729 7.945 -3.285 1.00 66.44 87 ARG A C 1
ATOM 663 O O . ARG A 1 87 ? -13.040 7.731 -4.453 1.00 66.44 87 ARG A O 1
ATOM 670 N N . THR A 1 88 ? -13.538 8.587 -2.453 1.00 45.44 88 THR A N 1
ATOM 671 C CA . THR A 1 88 ? -14.603 9.472 -2.923 1.00 45.44 88 THR A CA 1
ATOM 672 C C . THR A 1 88 ? -13.945 10.765 -3.398 1.00 45.44 88 THR A C 1
ATOM 674 O O . THR A 1 88 ? -13.646 11.650 -2.599 1.00 45.44 88 THR A O 1
ATOM 677 N N . GLY A 1 89 ? -13.662 10.812 -4.702 1.00 38.56 89 GLY A N 1
ATOM 678 C CA . GLY A 1 89 ? -13.051 11.926 -5.429 1.00 38.56 89 GLY A CA 1
ATOM 679 C C . GLY A 1 89 ? -12.603 11.502 -6.817 1.00 38.56 89 GLY A C 1
ATOM 680 O O . GLY A 1 89 ? -11.431 11.077 -6.939 1.00 38.56 89 GLY A O 1
#

Nearest PDB structures (foldseek):
  4c45-assembly1_A  TM=5.102E-01  e=3.344E-01  Homo sapiens
  4rjv-assembly2_C  TM=4.666E-01  e=9.444E-01  synthetic construct
  7b90-assembly1_E  TM=4.300E-01  e=1.075E+00  Thermus thermophilus HB8
  6wxp-assembly2_C  TM=4.984E-01  e=2.195E+00  synthetic construct
  6wxp-assembly2_D  TM=4.869E-01  e=2.343E+00  synthetic construct

Solvent-accessible surface area (backbone atoms only — not comparable to full-atom values): 5254 Å² total; per-residue (Å²): 117,96,71,59,45,55,45,57,84,70,60,91,56,59,52,35,34,44,35,40,76,37,47,25,65,62,53,44,53,41,40,49,55,38,20,71,76,68,76,49,66,88,63,83,54,72,47,41,76,72,50,93,54,23,14,30,32,69,47,67,63,48,78,78,57,70,73,53,48,77,62,55,53,50,51,52,51,51,55,45,54,72,66,51,77,82,83,84,123

pLDDT: mean 84.66, std 10.22, range [38.56, 95.06]

Sequence (89 aa):
MPWARVHPEEPHTHQFQVWLPYDAELLTDTGTLHAEGTGTSLFPQSWAAGGPGLAFTEVTVGAPGLEWTARDVREAVAGFVALLPDRTG

Foldseek 3Di:
DVAKDKPPNDPPAQKIKIKHQADQVLLVVLQVVLCVVPVDRLQPFGWDDPDHSMIMGMGGCDPVNVPDDPVNNVVSVVSSVVSDDPPPD

Organism: NCBI:txid152141

Radius of gyration: 12.77 Å; Cα contacts (8 Å, |Δi|>4): 109; chains: 1; bounding box: 27×34×30 Å

InterPro domains:
  IPR015422 Pyridoxal phosphate-dependent transferase, small domain [G3DSA:3.90.1150.10] (1-82)

Mean predicted aligned error: 5.32 Å

Secondary structure (DSSP, 8-state):
-TT-EEESSS-SSSEEEEEESS-HHHHHHHHHHHHHHHS--S--SPPEEEETTEEEEEEE--GGGGG--HHHHHHHHHHHHHTSPP---